Protein AF-A0A2T5BPR6-F1 (afdb_monomer)

Solvent-accessible surface area (backbone atoms only — not comparable to full-atom values): 6068 Å² total; per-residue (Å²): 134,85,83,79,85,68,76,51,70,66,57,56,52,49,51,53,50,54,52,52,53,50,51,52,53,49,54,51,52,53,49,51,56,51,50,51,51,52,50,50,52,52,52,51,53,51,52,56,51,52,51,54,52,50,54,50,50,52,52,58,72,69,54,86,47,76,72,58,48,56,52,53,54,51,52,50,52,50,51,52,51,52,50,54,52,52,49,52,52,49,54,53,52,50,50,52,52,48,55,53,49,57,60,55,80,74,109

Secondary structure (DSSP, 8-state):
--------HHHHHHHHHHHHHHHHHHHHHHHHHHHHHHHHHHHHHHHHHHHHHHHHHHHHHH---HHHHHHHHHHHHHHHHHHHHHHHHHHHHHHHHHHHHHHHHT-

Structure (mmCIF, N/CA/C/O backbone):
data_AF-A0A2T5BPR6-F1
#
_entry.id   AF-A0A2T5BPR6-F1
#
loop_
_atom_site.group_PDB
_atom_site.id
_atom_site.type_symbol
_atom_site.label_atom_id
_atom_site.label_alt_id
_atom_site.label_comp_id
_atom_site.label_asym_id
_atom_site.label_entity_id
_atom_site.label_seq_id
_atom_site.pdbx_PDB_ins_code
_atom_site.Cartn_x
_atom_site.Cartn_y
_atom_site.Cartn_z
_atom_site.occupancy
_atom_site.B_iso_or_equiv
_atom_site.auth_seq_id
_atom_site.auth_comp_id
_atom_site.auth_asym_id
_atom_site.auth_atom_id
_atom_site.pdbx_PDB_model_num
ATOM 1 N N . MET A 1 1 ? 45.393 -8.850 -52.265 1.00 36.81 1 MET A N 1
ATOM 2 C CA . MET A 1 1 ? 44.634 -7.586 -52.171 1.00 36.81 1 MET A CA 1
ATOM 3 C C . MET A 1 1 ? 43.781 -7.686 -50.925 1.00 36.81 1 MET A C 1
ATOM 5 O O . MET A 1 1 ? 42.913 -8.545 -50.880 1.00 36.81 1 MET A O 1
ATOM 9 N N . ALA A 1 2 ? 44.144 -6.944 -49.880 1.00 40.81 2 ALA A N 1
ATOM 10 C CA . ALA A 1 2 ? 43.455 -6.981 -48.596 1.00 40.81 2 ALA A CA 1
ATOM 11 C C . ALA A 1 2 ? 42.072 -6.334 -48.750 1.00 40.81 2 ALA A C 1
ATOM 13 O O . ALA A 1 2 ? 41.976 -5.198 -49.209 1.00 40.81 2 ALA A O 1
ATOM 14 N N . GLN A 1 3 ? 41.020 -7.082 -48.422 1.00 44.81 3 GLN A N 1
ATOM 15 C CA . GLN A 1 3 ? 39.680 -6.542 -48.225 1.00 44.81 3 GLN A CA 1
ATOM 16 C C . GLN A 1 3 ? 39.713 -5.729 -46.935 1.00 44.81 3 GLN A C 1
ATOM 18 O O . GLN A 1 3 ? 39.791 -6.287 -45.843 1.00 44.81 3 GLN A O 1
ATOM 23 N N . THR A 1 4 ? 39.732 -4.409 -47.069 1.00 44.38 4 THR A N 1
ATOM 24 C CA . THR A 1 4 ? 39.527 -3.512 -45.939 1.00 44.38 4 THR A CA 1
ATOM 25 C C . THR A 1 4 ? 38.031 -3.512 -45.656 1.00 44.38 4 THR A C 1
ATOM 27 O O . THR A 1 4 ? 37.266 -2.849 -46.350 1.00 44.38 4 THR A O 1
ATOM 30 N N . ASP A 1 5 ? 37.625 -4.320 -44.681 1.00 52.28 5 ASP A N 1
ATOM 31 C CA . ASP A 1 5 ? 36.320 -4.280 -44.020 1.00 52.28 5 ASP A CA 1
ATOM 32 C C . ASP A 1 5 ? 36.205 -2.952 -43.252 1.00 52.28 5 ASP A C 1
ATOM 34 O O . ASP A 1 5 ? 36.387 -2.866 -42.040 1.00 52.28 5 ASP A O 1
ATOM 38 N N . SER A 1 6 ? 36.064 -1.853 -43.992 1.00 53.19 6 SER A N 1
ATOM 39 C CA . SER A 1 6 ? 35.698 -0.564 -43.427 1.00 53.19 6 SER A CA 1
ATOM 40 C C . SER A 1 6 ? 34.187 -0.575 -43.275 1.00 53.19 6 SER A C 1
ATOM 42 O O . SER A 1 6 ? 33.479 -0.263 -44.233 1.00 53.19 6 SER A O 1
ATOM 44 N N . GLN A 1 7 ? 33.711 -0.965 -42.090 1.00 62.50 7 GLN A N 1
ATOM 45 C CA . GLN A 1 7 ? 32.329 -0.731 -41.681 1.00 62.50 7 GLN A CA 1
ATOM 46 C C . GLN A 1 7 ? 31.955 0.706 -42.045 1.00 62.50 7 GLN A C 1
ATOM 48 O O . GLN A 1 7 ? 32.625 1.652 -41.618 1.00 62.50 7 GLN A O 1
ATOM 53 N N . ASP A 1 8 ? 30.930 0.854 -42.880 1.00 81.88 8 ASP A N 1
ATOM 54 C CA . ASP A 1 8 ? 30.402 2.153 -43.260 1.00 81.88 8 ASP A CA 1
ATOM 55 C C . ASP A 1 8 ? 30.031 2.910 -41.968 1.00 81.88 8 ASP A C 1
ATOM 57 O O . ASP A 1 8 ? 29.232 2.404 -41.171 1.00 81.88 8 ASP A O 1
ATOM 61 N N . PRO A 1 9 ? 30.595 4.105 -41.708 1.00 80.75 9 PRO A N 1
ATOM 62 C CA . PRO A 1 9 ? 30.256 4.903 -40.532 1.00 80.75 9 PRO A CA 1
ATOM 63 C C . PRO A 1 9 ? 28.747 5.139 -40.370 1.00 80.75 9 PRO A C 1
ATOM 65 O O . PRO A 1 9 ? 28.267 5.284 -39.243 1.00 80.75 9 PRO A O 1
ATOM 68 N N . PHE A 1 10 ? 27.991 5.148 -41.474 1.00 85.94 10 PHE A N 1
ATOM 69 C CA . PHE A 1 10 ? 26.534 5.235 -41.442 1.00 85.94 10 PHE A CA 1
ATOM 70 C C . PHE A 1 10 ? 25.877 3.960 -40.906 1.00 85.94 10 PHE A C 1
ATOM 72 O O . PHE A 1 10 ? 24.925 4.058 -40.135 1.00 85.94 10 PHE A O 1
ATOM 79 N N . GLU A 1 11 ? 26.396 2.779 -41.240 1.00 86.50 11 GLU A N 1
ATOM 80 C CA . GLU A 1 11 ? 25.897 1.493 -40.742 1.00 86.50 11 GLU A CA 1
ATOM 81 C C . GLU A 1 11 ? 26.161 1.341 -39.236 1.00 86.50 11 GLU A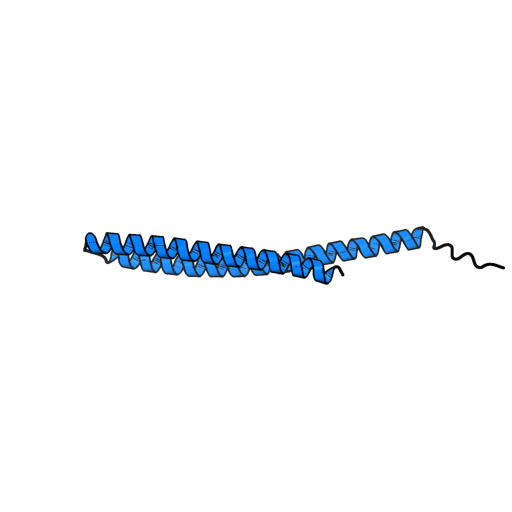 C 1
ATOM 83 O O . GLU A 1 11 ? 25.271 0.950 -38.475 1.00 86.50 11 GLU A O 1
ATOM 88 N N . VAL A 1 12 ? 27.345 1.759 -38.774 1.00 83.50 12 VAL A N 1
ATOM 89 C CA . VAL A 1 12 ? 27.696 1.797 -37.342 1.00 83.50 12 VAL A CA 1
ATOM 90 C C . VAL A 1 12 ? 26.768 2.739 -36.570 1.00 83.50 12 VAL A C 1
ATOM 92 O O . VAL A 1 12 ? 26.241 2.371 -35.518 1.00 83.50 12 VAL A O 1
ATOM 95 N N . LEU A 1 13 ? 26.520 3.943 -37.099 1.00 85.38 13 LEU A N 1
ATOM 96 C CA . LEU A 1 13 ? 25.616 4.914 -36.479 1.00 85.38 13 LEU A CA 1
ATOM 97 C C . LEU A 1 13 ? 24.165 4.414 -36.450 1.00 85.38 13 LEU A C 1
ATOM 99 O O . LEU A 1 13 ? 23.459 4.612 -35.460 1.00 85.38 13 LEU A O 1
ATOM 103 N N . GLN A 1 14 ? 23.716 3.765 -37.523 1.00 89.06 14 GLN A N 1
ATOM 104 C CA . GLN A 1 14 ? 22.358 3.242 -37.633 1.00 89.06 14 GLN A CA 1
ATOM 105 C C . GLN A 1 14 ? 22.123 2.081 -36.660 1.00 89.06 14 GLN A C 1
ATOM 107 O O . GLN A 1 14 ? 21.089 2.046 -35.990 1.00 89.06 14 GLN A O 1
ATOM 112 N N . LYS A 1 15 ? 23.105 1.185 -36.509 1.00 84.06 15 LYS A N 1
ATOM 113 C CA . LYS A 1 15 ? 23.072 0.107 -35.515 1.00 84.06 15 LYS A CA 1
ATOM 114 C C . LYS A 1 15 ? 23.036 0.651 -34.085 1.00 84.06 15 LYS A C 1
ATOM 116 O O . LYS A 1 15 ? 22.170 0.249 -33.313 1.00 84.06 15 LYS A O 1
ATOM 121 N N . ALA A 1 16 ? 23.891 1.622 -33.763 1.00 83.69 16 ALA A N 1
ATOM 122 C CA . ALA A 1 16 ? 23.899 2.266 -32.449 1.00 83.69 16 ALA A CA 1
ATOM 123 C C . ALA A 1 16 ? 22.562 2.965 -32.126 1.00 83.69 16 ALA A C 1
ATOM 125 O O . ALA A 1 16 ? 22.085 2.905 -30.992 1.00 83.69 16 ALA A O 1
ATOM 126 N N . GLN A 1 17 ? 21.915 3.591 -33.118 1.00 84.31 17 GLN A N 1
ATOM 127 C CA . GLN A 1 17 ? 20.569 4.153 -32.949 1.00 84.31 17 GLN A CA 1
ATOM 128 C C . GLN A 1 17 ? 19.503 3.080 -32.705 1.00 84.31 17 GLN A C 1
ATOM 130 O O . GLN A 1 17 ? 18.669 3.249 -31.816 1.00 84.31 17 GLN A O 1
ATOM 135 N N . ALA A 1 18 ? 19.516 1.989 -33.475 1.00 83.44 18 ALA A N 1
ATOM 136 C CA . ALA A 1 18 ? 18.553 0.901 -33.324 1.00 83.44 18 ALA A CA 1
ATOM 137 C C . ALA A 1 18 ? 18.670 0.224 -31.948 1.00 83.44 18 ALA A C 1
ATOM 139 O O . ALA A 1 18 ? 17.658 -0.015 -31.288 1.00 83.44 18 ALA A O 1
ATOM 140 N N . GLU A 1 19 ? 19.897 -0.012 -31.483 1.00 83.12 19 GLU A N 1
ATOM 141 C CA . GLU A 1 19 ? 20.180 -0.532 -30.141 1.00 83.12 19 GLU A CA 1
ATOM 142 C C . GLU A 1 19 ? 19.712 0.445 -29.049 1.00 83.12 19 GLU A C 1
ATOM 144 O O . GLU A 1 19 ? 19.033 0.038 -28.105 1.00 83.12 19 GLU A O 1
ATOM 149 N N . GLY A 1 20 ? 19.977 1.748 -29.206 1.00 80.69 20 GLY A N 1
ATOM 150 C CA . GLY A 1 20 ? 19.527 2.780 -28.267 1.00 80.69 20 GLY A CA 1
ATOM 151 C C . GLY A 1 20 ? 18.000 2.884 -28.151 1.00 80.69 20 GLY A C 1
ATOM 152 O O . GLY A 1 20 ? 17.463 2.973 -27.046 1.00 80.69 20 GLY A O 1
ATOM 153 N N . LEU A 1 21 ? 17.282 2.820 -29.277 1.00 86.88 21 LEU A N 1
ATOM 154 C CA . LEU A 1 21 ? 15.815 2.788 -29.293 1.00 86.88 21 LEU A CA 1
ATOM 155 C C . LEU A 1 21 ? 15.262 1.502 -28.665 1.00 86.88 21 LEU A C 1
ATOM 157 O O . LEU A 1 21 ? 14.261 1.559 -27.949 1.00 86.88 21 LEU A O 1
ATOM 161 N N . GLY A 1 22 ? 15.928 0.364 -28.883 1.00 81.44 22 GLY A N 1
ATOM 162 C CA . GLY A 1 22 ? 15.588 -0.907 -28.243 1.00 81.44 22 GLY A CA 1
ATOM 163 C C . GLY A 1 22 ? 15.683 -0.839 -26.716 1.00 81.44 22 GLY A C 1
ATOM 164 O O . GLY A 1 22 ? 14.742 -1.230 -26.025 1.00 81.44 22 GLY A O 1
ATOM 165 N N . ILE A 1 23 ? 16.767 -0.261 -26.187 1.00 81.19 23 ILE A N 1
ATOM 166 C CA . ILE A 1 23 ? 16.963 -0.056 -24.742 1.00 81.19 23 ILE A CA 1
ATOM 167 C C . ILE A 1 23 ? 15.875 0.856 -24.160 1.00 81.19 23 ILE A C 1
ATOM 169 O O . ILE A 1 23 ? 15.312 0.549 -23.109 1.00 81.19 23 ILE A O 1
ATOM 173 N N . LEU A 1 24 ? 15.538 1.958 -24.839 1.00 83.62 24 LEU A N 1
ATOM 174 C CA . LEU A 1 24 ? 14.489 2.881 -24.386 1.00 83.62 24 LEU A CA 1
ATOM 175 C C . LEU A 1 24 ? 13.102 2.226 -24.365 1.00 83.62 24 LEU A C 1
ATOM 177 O O . LEU A 1 24 ? 12.352 2.407 -23.404 1.00 83.62 24 LEU A O 1
ATOM 181 N N . ALA A 1 25 ? 12.762 1.452 -25.399 1.00 82.88 25 ALA A N 1
ATOM 182 C CA . ALA A 1 25 ? 11.494 0.731 -25.465 1.00 82.88 25 ALA A CA 1
ATOM 183 C C . ALA A 1 25 ? 11.385 -0.326 -24.355 1.00 82.88 25 ALA A C 1
ATOM 185 O O . ALA A 1 25 ? 10.344 -0.430 -23.703 1.00 82.88 25 ALA A O 1
ATOM 186 N N . TRP A 1 26 ? 12.469 -1.064 -24.096 1.00 77.69 26 TRP A N 1
ATOM 187 C CA . TRP A 1 26 ? 12.534 -2.027 -22.999 1.00 77.69 26 TRP A CA 1
ATOM 188 C C . TRP A 1 26 ? 12.397 -1.346 -21.630 1.00 77.69 26 TRP A C 1
ATOM 190 O O . TRP A 1 26 ? 11.562 -1.761 -20.826 1.00 77.69 26 TRP A O 1
ATOM 200 N N . LEU A 1 27 ? 13.137 -0.259 -21.381 1.00 80.56 27 LEU A N 1
ATOM 201 C CA . LEU A 1 27 ? 13.058 0.492 -20.126 1.00 80.56 27 LEU A CA 1
ATOM 202 C C . LEU A 1 27 ? 11.628 1.005 -19.881 1.00 80.56 27 LEU A C 1
ATOM 204 O O . LEU A 1 27 ? 11.096 0.868 -18.778 1.00 80.56 27 LEU A O 1
ATOM 208 N N . GLY A 1 28 ? 10.983 1.536 -20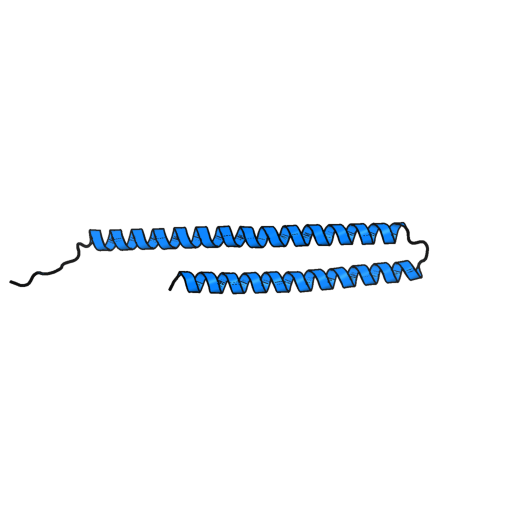.926 1.00 82.12 28 GLY A N 1
ATOM 209 C CA . GLY A 1 28 ? 9.596 1.997 -20.881 1.00 82.12 28 GLY A CA 1
ATOM 210 C C . GLY A 1 28 ? 8.597 0.871 -20.595 1.00 82.12 28 GLY A C 1
ATOM 211 O O . GLY A 1 28 ? 7.741 1.015 -19.722 1.00 82.12 28 GLY A O 1
ATOM 212 N N . GLY A 1 29 ? 8.723 -0.271 -21.276 1.00 84.38 29 GLY A N 1
ATOM 213 C CA . GLY A 1 29 ? 7.860 -1.437 -21.059 1.00 84.38 29 GLY A CA 1
ATOM 214 C C . GLY A 1 29 ? 8.008 -2.032 -19.656 1.00 84.38 29 GLY A C 1
ATOM 215 O O . GLY A 1 29 ? 7.010 -2.277 -18.971 1.00 84.38 29 GLY A O 1
ATOM 216 N N . THR A 1 30 ? 9.248 -2.191 -19.192 1.00 82.44 30 THR A N 1
ATOM 217 C CA . THR A 1 30 ? 9.560 -2.671 -17.843 1.00 82.44 30 THR A CA 1
ATOM 218 C C . THR A 1 30 ? 8.989 -1.731 -16.790 1.00 82.44 30 THR A C 1
ATOM 220 O O . THR A 1 30 ? 8.305 -2.202 -15.886 1.00 82.44 30 THR A O 1
ATOM 223 N N . MET A 1 31 ? 9.170 -0.412 -16.929 1.00 81.06 31 MET A N 1
ATOM 224 C CA . MET A 1 31 ? 8.609 0.590 -16.014 1.00 81.06 31 MET A CA 1
ATOM 225 C C . MET A 1 31 ? 7.074 0.551 -15.956 1.00 81.06 31 MET A C 1
ATOM 227 O O . MET A 1 31 ? 6.513 0.606 -14.862 1.00 81.06 31 MET A O 1
ATOM 231 N N . LEU A 1 32 ? 6.388 0.400 -17.093 1.00 87.31 32 LEU A N 1
ATOM 232 C CA . LEU A 1 32 ? 4.922 0.316 -17.138 1.00 87.31 32 LEU A CA 1
ATOM 233 C C . LEU A 1 32 ? 4.379 -0.931 -16.431 1.00 87.31 32 LEU A C 1
ATOM 235 O O . LEU A 1 32 ? 3.475 -0.825 -15.601 1.00 87.31 32 LEU A O 1
ATOM 239 N N . ASN A 1 33 ? 4.945 -2.108 -16.714 1.00 86.31 33 ASN A N 1
ATOM 240 C CA . ASN A 1 33 ? 4.555 -3.357 -16.049 1.00 86.31 33 ASN A CA 1
ATOM 241 C C . ASN A 1 33 ? 4.766 -3.266 -14.528 1.00 86.31 33 ASN A C 1
ATOM 243 O O . ASN A 1 33 ? 3.943 -3.689 -13.717 1.00 86.31 33 ASN A O 1
ATOM 247 N N . ASN A 1 34 ? 5.872 -2.643 -14.152 1.00 85.50 34 ASN A N 1
ATOM 248 C CA . ASN A 1 34 ? 6.263 -2.386 -12.784 1.00 85.50 34 ASN A CA 1
ATOM 249 C C . ASN A 1 34 ? 5.307 -1.435 -12.048 1.00 85.50 34 ASN A C 1
ATOM 251 O O . ASN A 1 34 ? 4.883 -1.730 -10.929 1.00 85.50 34 ASN A O 1
ATOM 255 N N . MET A 1 35 ? 4.901 -0.340 -12.692 1.00 86.69 35 MET A N 1
ATOM 256 C CA . MET A 1 35 ? 3.869 0.559 -12.171 1.00 86.69 35 MET A CA 1
ATOM 257 C C . MET A 1 35 ? 2.518 -0.142 -12.019 1.00 86.69 35 MET A C 1
ATOM 259 O O . MET A 1 35 ? 1.842 0.073 -11.018 1.00 86.69 35 MET A O 1
ATOM 263 N N . ALA A 1 36 ? 2.129 -1.001 -12.964 1.00 91.00 36 ALA A N 1
ATOM 264 C CA . ALA A 1 36 ? 0.873 -1.746 -12.874 1.00 91.00 36 ALA A CA 1
ATOM 265 C C . ALA A 1 36 ? 0.846 -2.698 -11.664 1.00 91.00 36 ALA A C 1
ATOM 267 O O . ALA A 1 36 ? -0.165 -2.788 -10.964 1.00 91.00 36 ALA A O 1
ATOM 268 N N . ARG A 1 37 ? 1.971 -3.366 -11.372 1.00 90.06 37 ARG A N 1
ATOM 269 C CA . ARG A 1 37 ? 2.116 -4.228 -10.187 1.00 90.06 37 ARG A CA 1
ATOM 270 C C . ARG A 1 37 ? 2.004 -3.435 -8.889 1.00 90.06 37 ARG A C 1
ATOM 272 O O . ARG A 1 37 ? 1.231 -3.824 -8.020 1.00 90.06 37 ARG A O 1
ATOM 279 N N . PHE A 1 38 ? 2.716 -2.311 -8.779 1.00 90.88 38 PHE A N 1
ATOM 280 C CA . PHE A 1 38 ? 2.594 -1.426 -7.616 1.00 90.88 38 PHE A CA 1
ATOM 281 C C . PHE A 1 38 ? 1.183 -0.867 -7.451 1.00 90.88 38 PHE A C 1
ATOM 283 O O . PHE A 1 38 ? 0.665 -0.847 -6.340 1.00 90.88 38 PHE A O 1
ATOM 290 N N . GLY A 1 39 ? 0.550 -0.439 -8.545 1.00 92.81 39 GLY A N 1
ATOM 291 C CA . GLY A 1 39 ? -0.819 0.067 -8.515 1.00 92.81 39 GLY A CA 1
ATOM 292 C C . GLY A 1 39 ? -1.806 -0.984 -8.013 1.00 92.81 39 GLY A C 1
ATOM 293 O O . GLY A 1 39 ? -2.638 -0.675 -7.167 1.00 92.81 39 GLY A O 1
ATOM 294 N N . THR A 1 40 ? -1.666 -2.230 -8.471 1.00 95.62 40 THR A N 1
ATOM 295 C CA . THR A 1 40 ? -2.494 -3.353 -8.004 1.00 95.62 40 THR A CA 1
ATOM 296 C C . THR A 1 40 ? -2.333 -3.578 -6.501 1.00 95.62 40 THR A C 1
ATOM 298 O O . THR A 1 40 ? -3.331 -3.612 -5.782 1.00 95.62 40 THR A O 1
ATOM 301 N N . GLU A 1 41 ? -1.095 -3.667 -6.007 1.00 96.00 41 GLU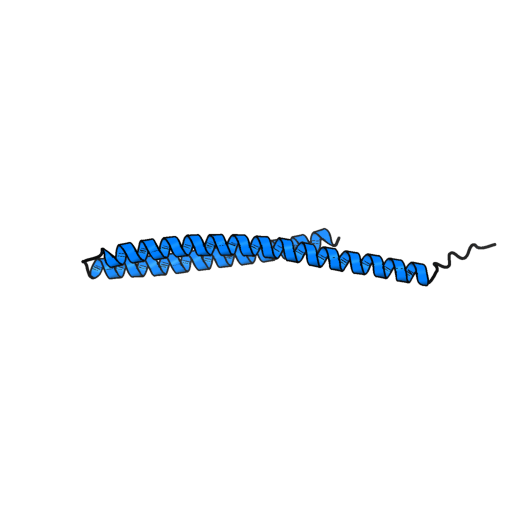 A N 1
ATOM 302 C CA . GLU A 1 41 ? -0.850 -3.872 -4.574 1.00 96.00 41 GLU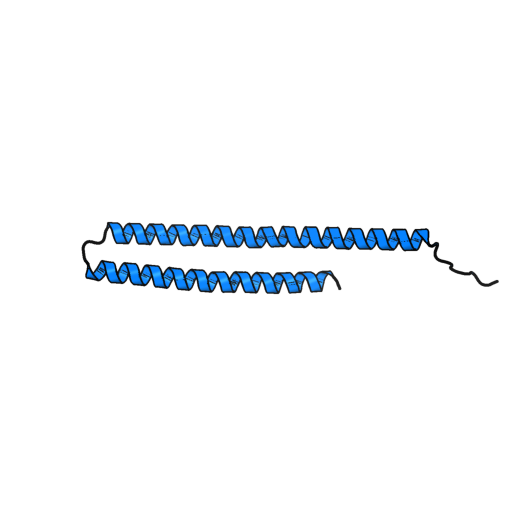 A CA 1
ATOM 303 C C . GLU A 1 41 ? -1.393 -2.705 -3.738 1.00 96.00 41 GLU A C 1
ATOM 305 O O . GLU A 1 41 ? -2.117 -2.921 -2.770 1.00 96.00 41 GLU A O 1
ATOM 310 N N . PHE A 1 42 ? -1.165 -1.464 -4.178 1.00 95.25 42 PHE A N 1
ATOM 311 C CA . PHE A 1 42 ? -1.707 -0.283 -3.512 1.00 95.25 42 PHE A CA 1
ATOM 312 C C . PHE A 1 42 ? -3.238 -0.318 -3.423 1.00 95.25 42 PHE A C 1
ATOM 314 O O . PHE A 1 42 ? -3.805 -0.004 -2.377 1.00 95.25 42 PHE A O 1
ATOM 321 N N . THR A 1 43 ? -3.923 -0.711 -4.503 1.00 97.56 43 THR A N 1
ATOM 322 C CA . THR A 1 43 ? -5.389 -0.816 -4.491 1.00 97.56 43 THR A CA 1
ATOM 323 C C . THR A 1 43 ? -5.896 -1.906 -3.553 1.00 97.56 43 THR A C 1
ATOM 325 O O . THR A 1 43 ? -6.890 -1.675 -2.866 1.00 97.56 43 THR A O 1
ATOM 328 N N . HIS A 1 44 ? -5.215 -3.053 -3.474 1.00 97.25 44 HIS A N 1
ATOM 329 C CA . HIS A 1 44 ? -5.560 -4.102 -2.513 1.00 97.25 44 HIS A CA 1
ATOM 330 C C . HIS A 1 44 ? -5.361 -3.624 -1.078 1.00 97.25 44 HIS A C 1
ATOM 332 O O . HIS A 1 44 ? -6.288 -3.699 -0.275 1.00 97.25 44 HIS A O 1
ATOM 338 N N . PHE A 1 45 ? -4.200 -3.043 -0.779 1.00 97.75 45 PHE A N 1
ATOM 339 C CA . PHE A 1 45 ? -3.912 -2.514 0.547 1.00 97.75 45 PHE A CA 1
ATOM 340 C C . PHE A 1 45 ? -4.934 -1.455 0.985 1.00 97.75 45 PHE A C 1
ATOM 342 O O . PHE A 1 45 ? -5.437 -1.490 2.109 1.00 97.75 45 PHE A O 1
ATOM 349 N N . ALA A 1 46 ? -5.280 -0.524 0.092 1.00 97.62 46 ALA A N 1
ATOM 350 C CA . ALA A 1 46 ? -6.265 0.513 0.379 1.00 97.62 46 ALA A CA 1
ATOM 351 C C . A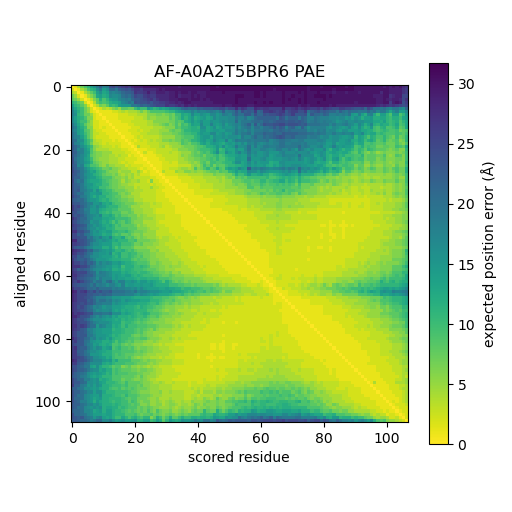LA A 1 46 ? -7.659 -0.071 0.663 1.00 97.62 46 ALA A C 1
ATOM 353 O O . ALA A 1 46 ? -8.333 0.390 1.585 1.00 97.62 46 ALA A O 1
ATOM 354 N N . ALA A 1 47 ? -8.084 -1.083 -0.100 1.00 98.12 47 ALA A N 1
ATOM 355 C CA . ALA A 1 47 ? -9.361 -1.756 0.115 1.00 98.12 47 ALA A CA 1
ATOM 356 C C . ALA A 1 47 ? -9.399 -2.485 1.469 1.00 98.12 47 ALA A C 1
ATOM 358 O O . ALA A 1 47 ? -10.336 -2.282 2.244 1.00 98.12 47 ALA A O 1
ATOM 359 N N . ASP A 1 48 ? -8.354 -3.252 1.788 1.00 97.69 48 ASP A N 1
ATOM 360 C CA . ASP A 1 48 ? -8.244 -3.988 3.050 1.00 97.69 48 ASP A CA 1
ATOM 361 C C . ASP A 1 48 ? -8.245 -3.040 4.257 1.00 97.69 48 ASP A C 1
ATOM 363 O O . ASP A 1 48 ? -8.946 -3.265 5.249 1.00 97.69 48 ASP A O 1
ATOM 367 N N . ARG A 1 49 ? -7.489 -1.936 4.176 1.00 97.56 49 ARG A N 1
ATOM 368 C CA . ARG A 1 49 ? -7.431 -0.942 5.254 1.00 97.56 49 ARG A CA 1
ATOM 369 C C . ARG A 1 49 ? -8.773 -0.244 5.445 1.00 97.56 49 ARG A C 1
ATOM 371 O O . ARG A 1 49 ? -9.209 -0.090 6.584 1.00 97.56 49 ARG A O 1
ATOM 378 N N . LEU A 1 50 ? -9.442 0.123 4.351 1.00 97.94 50 LEU A N 1
ATOM 379 C CA . LEU A 1 50 ? -10.765 0.739 4.402 1.00 97.94 50 LEU A CA 1
ATOM 380 C C . LEU A 1 50 ? -11.788 -0.191 5.063 1.00 97.94 50 LEU A C 1
ATOM 382 O O . LEU A 1 50 ? -12.578 0.264 5.888 1.00 97.94 50 LEU A O 1
ATOM 386 N N . GLN A 1 51 ? -11.762 -1.488 4.745 1.00 97.75 51 GLN A N 1
ATOM 387 C CA . GLN A 1 51 ? -12.634 -2.461 5.398 1.00 97.75 51 GLN A CA 1
ATOM 388 C C . GLN A 1 51 ? -12.389 -2.502 6.915 1.00 97.75 51 GLN A C 1
ATOM 390 O O . GLN A 1 51 ? -13.335 -2.348 7.689 1.00 97.75 51 GLN A O 1
ATOM 395 N N . LYS A 1 52 ? -11.128 -2.630 7.347 1.00 97.25 52 LYS A N 1
ATOM 396 C CA . LYS A 1 52 ? -10.767 -2.634 8.777 1.00 97.25 52 LYS A CA 1
ATOM 397 C C . LYS A 1 52 ? -11.166 -1.336 9.484 1.00 97.25 52 LYS A C 1
ATOM 399 O O . LYS A 1 52 ? -11.604 -1.362 10.633 1.00 97.25 52 LYS A O 1
ATOM 404 N N . ASP A 1 53 ? -11.052 -0.197 8.802 1.00 97.19 53 ASP A N 1
ATOM 405 C CA . ASP A 1 53 ? -11.474 1.103 9.331 1.00 97.19 53 ASP A CA 1
ATOM 406 C C . ASP A 1 53 ? -12.987 1.184 9.536 1.00 97.19 53 ASP A C 1
ATOM 408 O O . ASP A 1 53 ? -13.448 1.776 10.516 1.00 97.19 53 ASP A O 1
ATOM 412 N N . LEU A 1 54 ? -13.775 0.594 8.636 1.00 97.75 54 LEU A N 1
ATOM 413 C CA . LEU A 1 54 ? -15.228 0.519 8.782 1.00 97.75 54 LEU A CA 1
ATOM 414 C C . LEU A 1 54 ? -15.630 -0.417 9.926 1.00 97.75 54 LEU A C 1
ATOM 416 O O . LEU A 1 54 ? -16.497 -0.056 10.721 1.00 97.75 54 LEU A O 1
ATOM 420 N N . GLU A 1 55 ? -14.986 -1.576 10.048 1.00 96.62 55 GLU A N 1
ATOM 421 C CA . GLU A 1 55 ? -15.216 -2.524 11.147 1.00 96.62 55 GLU A CA 1
ATOM 422 C C . GLU A 1 55 ? -14.897 -1.888 12.509 1.00 96.62 55 GLU A C 1
ATOM 424 O O . GLU A 1 55 ? -15.701 -1.962 13.443 1.00 96.62 55 GLU A O 1
ATOM 429 N N . ALA A 1 56 ? -13.772 -1.174 12.609 1.00 95.50 56 ALA A N 1
ATOM 430 C CA . ALA A 1 56 ? -13.403 -0.446 13.817 1.00 95.50 56 ALA A CA 1
ATOM 431 C C . ALA A 1 56 ? -14.412 0.661 14.151 1.00 95.50 56 ALA A C 1
ATOM 433 O O . ALA A 1 56 ? -14.851 0.770 15.295 1.00 95.50 56 ALA A O 1
ATOM 434 N N . GLN A 1 57 ? -14.839 1.456 13.164 1.00 95.44 57 GLN A N 1
ATOM 435 C CA . GLN A 1 57 ? -15.856 2.490 13.376 1.00 95.44 57 GLN A CA 1
ATOM 436 C C . GLN A 1 57 ? -17.197 1.902 13.823 1.00 95.44 57 GLN A C 1
ATOM 438 O O . GLN A 1 57 ? -17.830 2.453 14.723 1.00 95.44 57 GLN A O 1
ATOM 443 N N . GLN A 1 58 ? -17.623 0.776 13.247 1.00 96.56 58 GLN A N 1
ATOM 444 C CA . GLN A 1 58 ? -18.831 0.078 13.688 1.00 96.56 58 GLN A CA 1
ATOM 445 C C . GLN A 1 58 ? -18.721 -0.367 15.149 1.00 96.56 58 GLN A C 1
ATOM 447 O O . GLN A 1 58 ? -19.642 -0.119 15.929 1.00 96.56 58 GLN A O 1
ATOM 452 N N . ALA A 1 59 ? -17.588 -0.957 15.540 1.00 95.50 59 ALA A N 1
ATOM 453 C CA . ALA A 1 59 ? -17.350 -1.373 16.919 1.00 95.50 59 ALA A CA 1
ATOM 454 C C . ALA A 1 59 ? -17.354 -0.179 17.890 1.00 95.50 59 ALA A C 1
ATOM 456 O O . ALA A 1 59 ? -17.998 -0.235 18.938 1.00 95.50 59 ALA A O 1
ATOM 457 N N . LEU A 1 60 ? -16.704 0.929 17.521 1.00 93.06 60 LEU A N 1
ATOM 458 C CA . LEU A 1 60 ? -16.680 2.153 18.327 1.00 93.06 60 LEU A CA 1
ATOM 459 C C . LEU A 1 60 ? -18.081 2.759 18.496 1.00 93.06 60 LEU A C 1
ATOM 461 O O . LEU A 1 60 ? -18.434 3.158 19.602 1.00 93.06 60 LEU A O 1
ATOM 465 N N . MET A 1 61 ? -18.900 2.790 17.437 1.00 94.50 61 MET A N 1
ATOM 466 C CA . MET A 1 61 ? -20.283 3.289 17.504 1.00 94.50 61 MET A CA 1
ATOM 467 C C . MET A 1 61 ? -21.207 2.398 18.346 1.00 94.50 61 MET A C 1
ATOM 469 O O . MET A 1 61 ? -22.167 2.894 18.936 1.00 94.50 61 MET A O 1
ATOM 473 N N . ALA A 1 62 ? -20.946 1.090 18.393 1.00 94.81 62 ALA A N 1
ATOM 474 C CA . ALA A 1 62 ? -21.721 0.144 19.191 1.00 94.81 62 ALA A CA 1
ATOM 475 C C . ALA A 1 62 ? -21.297 0.110 20.673 1.00 94.81 62 ALA A C 1
ATOM 477 O O . ALA A 1 62 ? -22.085 -0.309 21.526 1.00 94.81 62 ALA A O 1
ATOM 478 N N . CYS A 1 63 ? -20.074 0.549 20.983 1.00 95.19 63 CYS A N 1
ATOM 479 C CA . CYS A 1 63 ? -19.492 0.481 22.317 1.00 95.19 63 CYS A CA 1
ATOM 480 C C . CYS A 1 63 ? -20.202 1.418 23.309 1.00 95.19 63 CYS A C 1
ATOM 482 O O . CYS A 1 63 ? -20.440 2.594 23.034 1.00 95.19 63 CYS A O 1
ATOM 484 N N . ARG A 1 64 ? -20.529 0.895 24.497 1.00 94.56 64 ARG A N 1
ATOM 485 C CA . ARG A 1 64 ? -21.151 1.657 25.600 1.00 94.56 64 ARG A CA 1
ATOM 486 C C . ARG A 1 64 ? -20.335 1.632 26.893 1.00 94.56 64 ARG A C 1
ATOM 488 O O . ARG A 1 64 ? -20.754 2.241 27.874 1.00 94.56 64 ARG A O 1
ATOM 495 N N . ASP A 1 65 ? -19.190 0.953 26.890 1.00 94.88 65 ASP A N 1
ATOM 496 C CA . ASP A 1 65 ? -18.277 0.860 28.028 1.00 94.88 65 ASP A CA 1
ATOM 497 C C . ASP A 1 65 ? -16.988 1.663 27.751 1.00 94.88 65 ASP A C 1
ATOM 499 O O . ASP A 1 65 ? -16.231 1.334 26.834 1.00 94.88 65 ASP A O 1
ATOM 503 N N . PRO A 1 66 ? -16.687 2.704 28.549 1.00 87.31 66 PRO A N 1
ATOM 504 C CA . PRO A 1 66 ? -15.447 3.468 28.429 1.00 87.31 66 PRO A CA 1
ATOM 505 C C . PRO A 1 66 ? -14.155 2.635 28.530 1.00 87.31 66 PRO A C 1
ATOM 507 O O . PRO A 1 66 ? -13.158 2.997 27.904 1.00 87.31 66 PRO A O 1
ATOM 510 N N . GLN A 1 67 ? -14.131 1.535 29.296 1.00 90.50 67 GLN A N 1
ATOM 511 C CA . GLN A 1 67 ? -12.948 0.659 29.367 1.00 90.50 67 GLN A CA 1
ATOM 512 C C . GLN A 1 67 ? -12.772 -0.162 28.089 1.00 90.50 67 GLN A C 1
ATOM 514 O O . GLN A 1 67 ? -11.647 -0.376 27.629 1.00 90.50 67 GLN A O 1
ATOM 519 N N . GLU A 1 68 ? -13.877 -0.602 27.497 1.00 94.00 68 GLU A N 1
ATOM 520 C CA . GLU A 1 68 ? -13.883 -1.310 26.220 1.00 94.00 68 GLU A CA 1
ATOM 521 C C . GLU A 1 68 ? -13.491 -0.381 25.064 1.00 94.00 68 GLU A C 1
ATOM 523 O O . GLU A 1 68 ? -12.708 -0.775 24.201 1.00 94.00 68 GLU A O 1
ATOM 528 N N . LEU A 1 69 ? -13.917 0.886 25.103 1.00 94.19 69 LEU A N 1
ATOM 529 C CA . LEU A 1 69 ? -13.523 1.908 24.129 1.00 94.19 69 LEU A CA 1
ATOM 530 C C . LEU A 1 69 ? -11.996 2.056 24.028 1.00 94.19 69 LEU A C 1
ATOM 532 O O . LEU A 1 69 ? -11.442 2.040 22.928 1.00 94.19 69 LEU A O 1
ATOM 536 N N . ALA A 1 70 ? -11.307 2.148 25.170 1.00 93.06 70 ALA A N 1
ATOM 537 C CA . ALA A 1 70 ? -9.849 2.266 25.204 1.00 93.06 70 ALA A CA 1
ATOM 538 C C . ALA A 1 70 ? -9.153 1.037 24.593 1.00 93.06 70 ALA A C 1
ATOM 540 O O . ALA A 1 70 ? -8.158 1.181 23.881 1.00 93.06 70 ALA A O 1
ATOM 541 N N . ARG A 1 71 ? -9.691 -0.170 24.823 1.00 95.25 71 ARG A N 1
ATOM 542 C CA . ARG A 1 71 ? -9.175 -1.403 24.206 1.00 95.25 71 ARG A CA 1
ATOM 543 C C . ARG A 1 71 ? -9.392 -1.427 22.697 1.00 95.25 71 ARG A C 1
ATOM 545 O O . ARG A 1 71 ? -8.456 -1.750 21.972 1.00 95.25 71 ARG A O 1
ATOM 552 N N . LEU A 1 72 ? -10.585 -1.063 22.227 1.00 95.75 72 LEU A N 1
ATOM 553 C CA . LEU A 1 72 ? -10.900 -1.003 20.795 1.00 95.75 72 LEU A CA 1
ATOM 554 C C . LEU A 1 72 ? -9.974 -0.028 20.064 1.00 95.75 72 LEU A C 1
ATOM 556 O O . LEU A 1 72 ? -9.441 -0.350 19.004 1.00 95.75 72 LEU A O 1
ATOM 560 N N . GLN A 1 73 ? -9.726 1.141 20.653 1.00 93.81 73 GLN A N 1
ATOM 561 C CA . GLN A 1 73 ? -8.862 2.147 20.048 1.00 93.81 73 GLN A CA 1
ATOM 562 C C . GLN A 1 73 ? -7.383 1.735 20.038 1.00 93.81 73 GLN A C 1
ATOM 564 O O . GLN A 1 73 ? -6.690 1.977 19.049 1.00 93.81 73 GLN A O 1
ATOM 569 N N . ALA A 1 74 ? -6.902 1.076 21.098 1.00 95.00 74 ALA A N 1
ATOM 570 C CA . ALA A 1 74 ? -5.554 0.511 21.122 1.00 95.00 74 ALA A CA 1
ATOM 571 C C . ALA A 1 74 ? -5.379 -0.582 20.053 1.00 95.00 74 ALA A C 1
ATOM 573 O O . ALA A 1 74 ? -4.409 -0.539 19.299 1.00 95.00 74 ALA A O 1
ATOM 574 N N . GLY A 1 75 ? -6.348 -1.497 19.933 1.00 95.69 75 GLY A N 1
ATOM 575 C CA . GLY A 1 75 ? -6.331 -2.553 18.917 1.00 95.69 75 GLY A CA 1
ATOM 576 C C . GLY A 1 75 ? -6.384 -2.007 17.489 1.00 95.69 75 GLY A C 1
ATOM 577 O O . GLY A 1 75 ? -5.665 -2.489 16.618 1.00 95.69 75 GLY A O 1
ATOM 578 N N . PHE A 1 76 ? -7.165 -0.949 17.251 1.00 95.75 76 PHE A N 1
ATOM 579 C CA . PHE A 1 76 ? -7.182 -0.253 15.964 1.00 95.75 76 PHE A CA 1
ATOM 580 C C . PHE A 1 76 ? -5.807 0.316 15.592 1.00 95.75 76 PHE A C 1
ATOM 582 O O . PHE A 1 76 ? -5.346 0.140 14.464 1.00 95.75 76 PHE A O 1
ATOM 589 N N . LEU A 1 77 ? -5.143 0.991 16.536 1.00 96.00 77 LEU A N 1
ATOM 590 C CA . LEU A 1 77 ? -3.831 1.587 16.294 1.00 96.00 77 LEU A CA 1
ATOM 591 C C . LEU A 1 77 ? -2.761 0.515 16.061 1.00 96.00 77 LEU A C 1
ATOM 593 O O . LEU A 1 77 ? -1.947 0.656 15.150 1.00 96.00 77 LEU A O 1
ATOM 597 N N . GLU A 1 78 ? -2.773 -0.554 16.857 1.00 97.06 78 GLU A N 1
ATOM 598 C CA . GLU A 1 78 ? -1.872 -1.694 16.688 1.00 97.06 78 GLU A CA 1
ATOM 599 C C . GLU A 1 78 ? -2.040 -2.330 15.305 1.00 97.06 78 GLU A C 1
ATOM 601 O O . GLU A 1 78 ? -1.063 -2.436 14.565 1.00 97.06 78 GLU A O 1
ATOM 606 N N . ALA A 1 79 ? -3.278 -2.643 14.911 1.00 96.12 79 ALA A N 1
ATOM 607 C CA . ALA A 1 79 ? -3.576 -3.209 13.599 1.00 96.12 79 ALA A CA 1
ATOM 608 C C . ALA A 1 7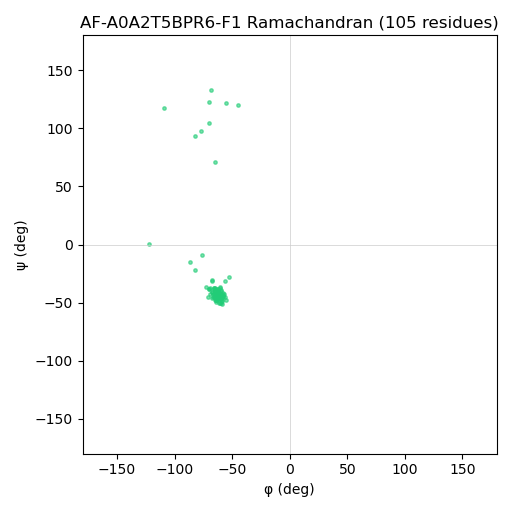9 ? -3.107 -2.295 12.457 1.00 96.12 79 ALA A C 1
ATOM 610 O O . ALA A 1 79 ? -2.461 -2.764 11.521 1.00 96.12 79 ALA A O 1
ATOM 611 N N . ALA A 1 80 ? -3.358 -0.985 12.558 1.00 97.25 80 ALA A N 1
ATOM 612 C CA . ALA A 1 80 ? -2.898 -0.017 11.569 1.00 97.25 80 ALA A CA 1
ATOM 613 C C . ALA A 1 80 ? -1.369 -0.035 11.427 1.00 97.25 80 ALA A C 1
ATOM 615 O O . ALA A 1 80 ? -0.849 -0.097 10.314 1.00 97.25 80 ALA A O 1
ATOM 616 N N . MET A 1 81 ? -0.639 -0.005 12.546 1.00 97.81 81 MET A N 1
ATOM 617 C CA . MET A 1 81 ? 0.825 -0.040 12.533 1.00 97.81 81 MET A CA 1
ATOM 618 C C . MET A 1 81 ? 1.356 -1.334 11.914 1.00 97.81 81 MET A C 1
ATOM 620 O O . MET A 1 81 ? 2.271 -1.279 11.091 1.00 97.81 81 MET A O 1
ATOM 624 N N . THR A 1 82 ? 0.781 -2.483 12.275 1.00 97.69 82 THR A N 1
ATOM 625 C CA . THR A 1 82 ? 1.153 -3.783 11.706 1.00 97.69 82 THR A CA 1
ATOM 626 C C . THR A 1 82 ? 0.918 -3.825 10.200 1.00 97.69 82 THR A C 1
ATOM 628 O O . THR A 1 82 ? 1.811 -4.237 9.459 1.00 97.69 82 THR A O 1
ATOM 631 N N . ASP A 1 83 ? -0.242 -3.356 9.744 1.00 97.44 83 ASP A N 1
ATOM 632 C CA . ASP A 1 83 ? -0.597 -3.329 8.328 1.00 97.44 83 ASP A CA 1
ATOM 633 C C . ASP A 1 83 ? 0.372 -2.450 7.525 1.00 97.44 83 ASP A C 1
ATOM 635 O O . ASP A 1 83 ? 0.942 -2.908 6.536 1.00 97.44 83 ASP A O 1
ATOM 639 N N . TYR A 1 84 ? 0.633 -1.214 7.969 1.00 97.31 84 TYR A N 1
ATOM 640 C CA . TYR A 1 84 ? 1.560 -0.308 7.277 1.00 97.31 84 TYR A CA 1
ATOM 641 C C . TYR A 1 84 ? 3.005 -0.815 7.279 1.00 97.31 84 TYR A C 1
ATOM 643 O O . TYR A 1 84 ? 3.717 -0.653 6.283 1.00 97.31 84 TYR A O 1
ATOM 651 N N . ALA A 1 85 ? 3.456 -1.429 8.375 1.00 97.50 85 ALA A N 1
ATOM 652 C CA . ALA A 1 85 ? 4.788 -2.021 8.444 1.00 97.50 85 ALA A CA 1
ATOM 653 C C . ALA A 1 85 ? 4.923 -3.201 7.469 1.00 97.50 85 ALA A C 1
ATOM 655 O O . ALA A 1 85 ? 5.904 -3.278 6.724 1.00 97.50 85 ALA A O 1
ATOM 656 N N . GLY A 1 86 ? 3.921 -4.086 7.432 1.00 97.56 86 GLY A N 1
ATOM 657 C CA . GLY A 1 86 ? 3.868 -5.205 6.493 1.00 97.56 86 GLY A CA 1
ATOM 658 C C . GLY A 1 86 ? 3.853 -4.736 5.040 1.00 97.56 86 GLY A C 1
ATOM 659 O O . GLY A 1 86 ? 4.639 -5.221 4.225 1.00 97.56 86 GLY A O 1
ATOM 660 N N . GLU A 1 87 ? 3.026 -3.739 4.735 1.00 97.50 87 GLU A N 1
ATOM 661 C CA . GLU A 1 87 ? 2.897 -3.186 3.390 1.00 97.50 87 GLU A CA 1
ATOM 662 C C . GLU A 1 87 ? 4.182 -2.505 2.913 1.00 97.50 87 GLU A C 1
ATOM 664 O O . GLU A 1 87 ? 4.660 -2.755 1.808 1.00 97.50 87 GLU A O 1
ATOM 669 N N . THR A 1 88 ? 4.826 -1.727 3.785 1.00 95.00 88 THR A N 1
ATOM 670 C CA . THR A 1 88 ? 6.144 -1.143 3.497 1.00 95.00 88 THR A CA 1
ATOM 671 C C . THR A 1 88 ? 7.168 -2.234 3.173 1.00 95.00 88 THR A C 1
ATOM 673 O O . THR A 1 88 ? 7.937 -2.108 2.219 1.00 95.00 88 THR A O 1
ATOM 676 N N . GLY A 1 89 ? 7.156 -3.338 3.928 1.00 95.94 89 GLY A N 1
ATOM 677 C CA . GLY A 1 89 ? 8.015 -4.492 3.673 1.00 95.94 89 GLY A CA 1
ATOM 678 C C . GLY A 1 89 ? 7.790 -5.107 2.290 1.00 95.94 89 GLY A C 1
ATOM 679 O O . GLY A 1 89 ? 8.759 -5.387 1.582 1.00 95.94 89 GLY A O 1
ATOM 680 N N . LYS A 1 90 ? 6.532 -5.272 1.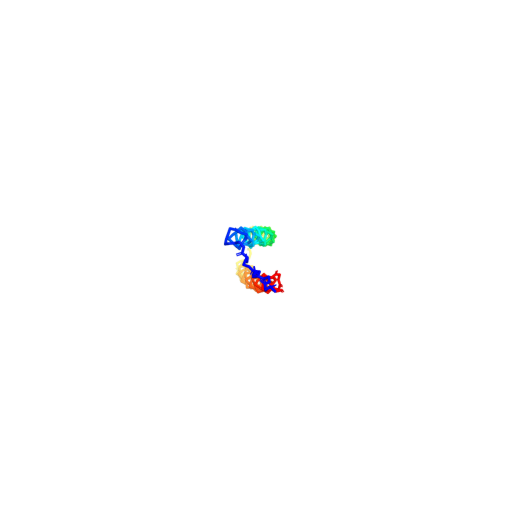871 1.00 95.69 90 LYS A N 1
ATOM 681 C CA . LYS A 1 90 ? 6.198 -5.769 0.529 1.00 95.69 90 LYS A CA 1
ATOM 682 C C . LYS A 1 90 ? 6.655 -4.815 -0.567 1.00 95.69 90 LYS A C 1
ATOM 684 O O . LYS A 1 90 ? 7.288 -5.259 -1.519 1.00 95.69 90 LYS A O 1
ATOM 689 N N . VAL A 1 91 ? 6.402 -3.514 -0.419 1.00 94.56 91 VAL A N 1
ATOM 690 C CA . VAL A 1 91 ? 6.819 -2.491 -1.391 1.00 94.56 91 VAL A CA 1
ATOM 691 C C . VAL A 1 91 ? 8.337 -2.510 -1.596 1.00 94.56 91 VAL A C 1
ATOM 693 O O . VAL A 1 91 ? 8.806 -2.456 -2.734 1.00 94.56 91 VAL A O 1
ATOM 696 N N . LEU A 1 92 ? 9.115 -2.660 -0.518 1.00 94.00 92 LEU A N 1
ATOM 697 C CA . LEU A 1 92 ? 10.572 -2.803 -0.603 1.00 94.00 92 LEU A CA 1
ATOM 698 C C . LEU A 1 92 ? 10.992 -4.087 -1.334 1.00 94.00 92 LEU A C 1
ATOM 700 O O . LEU A 1 92 ? 11.889 -4.042 -2.176 1.00 94.00 92 LEU A O 1
ATOM 704 N N . GLN A 1 93 ? 10.335 -5.217 -1.058 1.00 94.06 93 GLN A N 1
ATOM 705 C CA . GLN A 1 93 ? 10.597 -6.481 -1.758 1.00 94.06 93 GLN A CA 1
ATOM 706 C C . GLN A 1 93 ? 10.255 -6.391 -3.247 1.00 94.06 93 GLN A C 1
ATOM 708 O O . GLN A 1 93 ? 11.024 -6.859 -4.084 1.00 94.06 93 GLN A O 1
ATOM 713 N N . MET A 1 94 ? 9.132 -5.755 -3.589 1.00 91.88 94 MET A N 1
ATOM 714 C CA . MET A 1 94 ? 8.763 -5.483 -4.975 1.00 91.88 94 MET A CA 1
ATOM 715 C C . MET A 1 94 ? 9.848 -4.641 -5.648 1.00 91.88 94 MET A C 1
ATOM 717 O O . MET A 1 94 ? 10.347 -5.043 -6.695 1.00 91.88 94 MET A O 1
ATOM 721 N N . GLY A 1 95 ? 10.298 -3.553 -5.015 1.00 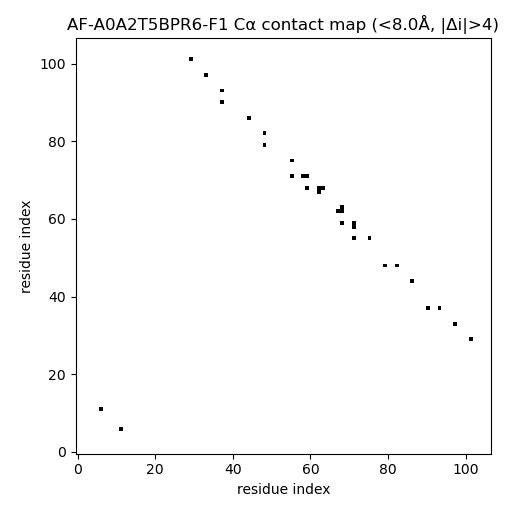88.25 95 GLY A N 1
ATOM 722 C CA . GLY A 1 95 ? 11.384 -2.716 -5.529 1.00 88.25 95 GLY A CA 1
ATOM 723 C C . GLY A 1 95 ? 12.688 -3.482 -5.802 1.00 88.25 95 GLY A C 1
ATOM 724 O O . GLY A 1 95 ? 13.269 -3.332 -6.878 1.00 88.25 95 GLY A O 1
ATOM 725 N N . ASP A 1 96 ? 13.126 -4.347 -4.879 1.00 90.19 96 ASP A N 1
ATOM 726 C CA . ASP A 1 96 ? 14.312 -5.204 -5.067 1.00 90.19 96 ASP A CA 1
ATOM 727 C C . ASP A 1 96 ? 14.132 -6.189 -6.234 1.00 90.19 96 ASP A C 1
ATOM 729 O O . ASP A 1 96 ? 15.008 -6.304 -7.096 1.00 90.19 96 ASP A O 1
ATOM 733 N N . LEU A 1 97 ? 12.974 -6.853 -6.325 1.00 87.00 97 LEU A N 1
ATOM 734 C CA . LEU A 1 97 ? 12.657 -7.759 -7.434 1.00 87.00 97 LEU A CA 1
ATOM 735 C C . LEU A 1 97 ? 12.684 -7.038 -8.783 1.00 87.00 97 LEU A C 1
ATOM 737 O O . LEU A 1 97 ? 13.176 -7.587 -9.770 1.00 87.00 97 LEU A O 1
ATOM 741 N N . MET A 1 98 ? 12.190 -5.803 -8.825 1.00 84.75 98 MET A N 1
ATOM 742 C CA . MET A 1 98 ? 12.140 -4.991 -10.036 1.00 84.75 98 MET A CA 1
ATOM 743 C C . MET A 1 98 ? 13.541 -4.601 -10.491 1.00 84.75 98 MET A C 1
ATOM 745 O O . MET A 1 98 ? 13.873 -4.808 -11.658 1.00 84.75 98 MET A O 1
ATOM 749 N N . LEU A 1 99 ? 14.394 -4.146 -9.570 1.00 85.44 99 LEU A N 1
ATOM 750 C CA . LEU A 1 99 ? 15.797 -3.855 -9.860 1.00 85.44 99 LEU A CA 1
ATOM 751 C C . LEU A 1 99 ? 16.535 -5.097 -10.381 1.00 85.44 99 LEU A C 1
ATOM 753 O O . LEU A 1 99 ? 17.235 -5.030 -11.390 1.00 85.44 99 LEU A O 1
ATOM 757 N N . ARG A 1 100 ? 16.342 -6.254 -9.742 1.00 85.50 100 ARG A N 1
ATOM 758 C CA . ARG A 1 100 ? 16.962 -7.516 -10.177 1.00 85.50 100 ARG A CA 1
ATOM 759 C C . ARG A 1 100 ? 16.467 -7.983 -11.540 1.00 85.50 100 ARG A C 1
ATOM 761 O O . ARG A 1 100 ? 17.264 -8.499 -12.318 1.00 85.50 100 ARG A O 1
ATOM 768 N N . SER A 1 101 ? 15.172 -7.833 -11.823 1.00 81.19 101 SER A N 1
ATOM 769 C CA . SER A 1 101 ? 14.612 -8.159 -13.140 1.00 81.19 101 SER A CA 1
ATOM 770 C C . SER A 1 101 ? 15.188 -7.253 -14.225 1.00 81.19 101 SER A C 1
ATOM 772 O O . SER A 1 101 ? 15.648 -7.751 -15.245 1.00 81.19 101 SER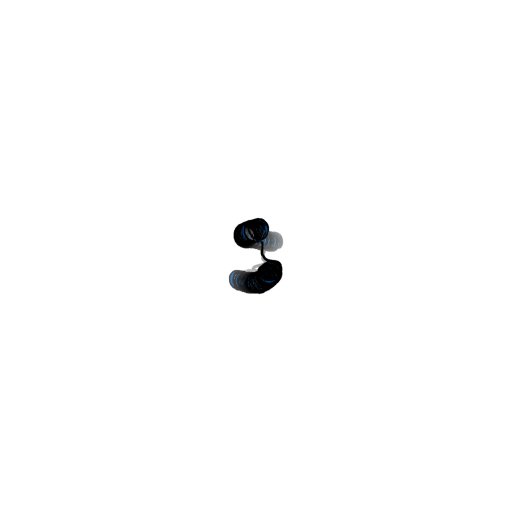 A O 1
ATOM 774 N N . ALA A 1 102 ? 15.301 -5.951 -13.943 1.00 77.06 102 ALA A N 1
ATOM 775 C CA . ALA A 1 102 ? 15.890 -4.989 -14.862 1.00 77.06 102 ALA A CA 1
ATOM 776 C C . ALA A 1 102 ? 17.351 -5.334 -15.199 1.00 77.06 102 ALA A C 1
ATOM 778 O O . ALA A 1 102 ? 17.744 -5.318 -16.359 1.00 77.06 102 ALA A O 1
ATOM 779 N N . LEU A 1 103 ? 18.148 -5.707 -14.194 1.00 81.31 103 LEU A N 1
ATOM 780 C CA . LEU A 1 103 ? 19.542 -6.107 -14.399 1.00 81.31 103 LEU A CA 1
ATOM 781 C C . LEU A 1 103 ? 19.688 -7.428 -15.165 1.00 81.31 103 LEU A C 1
ATOM 783 O O . LEU A 1 103 ? 20.670 -7.601 -15.880 1.00 81.31 103 LEU A O 1
ATOM 787 N N . ARG A 1 104 ? 18.741 -8.362 -15.009 1.00 79.69 104 ARG A N 1
ATOM 788 C CA . ARG A 1 104 ? 18.760 -9.648 -15.717 1.00 79.69 104 ARG A CA 1
ATOM 789 C C . ARG A 1 104 ? 18.465 -9.481 -17.200 1.00 79.69 104 ARG A C 1
ATOM 791 O O . ARG A 1 104 ? 19.149 -10.090 -18.004 1.00 79.69 104 ARG A O 1
ATOM 798 N N . ASP A 1 105 ? 17.462 -8.684 -17.541 1.00 73.00 105 ASP A N 1
ATOM 799 C CA . ASP A 1 105 ? 17.018 -8.551 -18.931 1.00 73.00 105 ASP A CA 1
ATOM 800 C C . ASP A 1 105 ? 17.968 -7.667 -19.774 1.00 73.00 105 ASP A C 1
ATOM 802 O O . ASP A 1 105 ? 17.828 -7.603 -20.992 1.00 73.00 105 ASP A O 1
ATOM 806 N N . MET A 1 106 ? 18.933 -6.987 -19.135 1.00 66.38 106 MET A N 1
ATOM 807 C CA . MET A 1 106 ? 20.000 -6.208 -19.782 1.00 66.38 106 MET A CA 1
ATOM 808 C C . MET A 1 106 ? 21.252 -7.022 -20.163 1.00 66.38 106 MET A C 1
ATOM 810 O O . MET A 1 106 ? 22.100 -6.490 -20.883 1.00 66.38 106 MET A O 1
ATOM 814 N N . GLY A 1 107 ? 21.416 -8.243 -19.639 1.00 56.59 107 GLY A N 1
ATOM 815 C CA . GLY A 1 107 ? 22.580 -9.112 -19.875 1.00 56.59 107 GLY A CA 1
ATOM 816 C C . GLY A 1 107 ? 22.254 -10.293 -20.772 1.00 56.59 107 GLY A C 1
ATOM 817 O O . GLY A 1 107 ? 23.161 -10.695 -21.532 1.00 56.59 107 GLY A O 1
#

Mean predicted aligned error: 8.79 Å

Nearest PDB structures (foldseek):
  6xi6-assembly1_A-3  TM=7.592E-01  e=3.651E-01  synthetic construct
  4ke2-assembly2_B  TM=7.736E-01  e=1.131E+00  Pseudopleuronectes americanus
  5izs-assembly2_D  TM=7.691E-01  e=1.131E+00  synthetic construct
  6koq-assembly1_D  TM=5.571E-01  e=2.512E+00  Mycobacterium tuberculosis H37Rv

Organism: NCBI:txid365340

Sequence (107 aa):
MAQTDSQDPFEVLQKAQAEGLGILAWLGGTMLNNMARFGTEFTHFAADRLQKDLEAQQALMACRDPQELARLQAGFLEAAMTDYAGETGKVLQMGDLMLRSALRDMG

Foldseek 3Di:
DDDPPPDDPVNVVVVVVVVVVVLVVVVVVLVVVLVVVVVVLVVVLVVVLVVLVVVLVVCCVPDDDPVVNVVSVVVNVVVVVVSVVVSVVVVVVSVVVSVVVSVVVVD

pLDDT: mean 87.33, std 12.96, range [36.81, 98.12]

InterPro domains:
  IPR018968 Phasin [PF09361] (14-94)

Radius of gyration: 26.89 Å; Cα contacts (8 Å, |Δi|>4): 16; chains: 1; bounding box: 66×15×82 Å